Protein AF-A0AA41QY84-F1 (afdb_monomer_lite)

Organism: NCBI:txid2928153

Foldseek 3Di:
DDPPDPLPDQQAWKQWQDKDFDPRLVVQVPDDPQVSQVVSCVSCPAVVSVVVCVVVPTDGSVNLVVQVFDWDDDPNFTWTWHDDVVRSMITIIGGRPVVVPPDD

pLDDT: mean 86.92, std 17.56, range [33.31, 97.88]

Secondary structure (DSSP, 8-state):
------PPPTT-EEEEEEEEETHHHHHHTTS-HHHHHHHHGGG--THHHHHHHHHH-PEEHHHHHHTT-EEEEETTEEEEEEEETTTTEEEEEE--GGGGSS--

Structure (mmCIF, N/CA/C/O backbone):
data_AF-A0AA41QY84-F1
#
_entry.id   AF-A0AA41QY84-F1
#
loop_
_atom_site.group_PDB
_atom_site.id
_atom_site.type_symbol
_atom_site.label_atom_id
_atom_site.label_alt_id
_atom_site.label_comp_id
_atom_site.label_asym_id
_atom_site.label_entity_id
_atom_site.label_seq_id
_atom_site.pdbx_PDB_ins_code
_atom_site.Cartn_x
_atom_site.Cartn_y
_atom_site.Cartn_z
_atom_site.occupancy
_atom_site.B_iso_or_equiv
_atom_site.auth_seq_id
_atom_site.auth_comp_id
_atom_site.auth_asym_id
_atom_site.auth_atom_id
_atom_site.pdbx_PDB_model_num
ATOM 1 N N . MET A 1 1 ? 13.099 -3.721 28.805 1.00 41.09 1 MET A N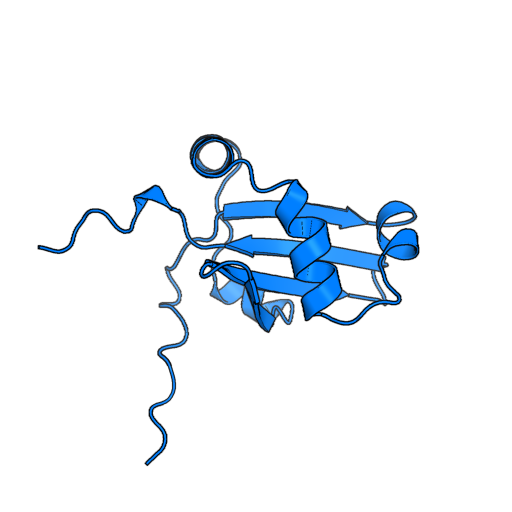 1
ATOM 2 C CA . MET A 1 1 ? 12.093 -4.568 28.135 1.00 41.09 1 MET A CA 1
ATOM 3 C C . MET A 1 1 ? 11.398 -3.697 27.106 1.00 41.09 1 MET A C 1
ATOM 5 O O . MET A 1 1 ? 10.631 -2.827 27.492 1.00 41.09 1 MET A O 1
ATOM 9 N N . GLN A 1 2 ? 11.776 -3.821 25.835 1.00 41.06 2 GLN A N 1
ATOM 10 C CA . GLN A 1 2 ? 11.109 -3.111 24.744 1.00 41.06 2 GLN A CA 1
ATOM 11 C C . GLN A 1 2 ? 9.756 -3.792 24.519 1.00 41.06 2 GLN A C 1
ATOM 13 O O . GLN A 1 2 ? 9.708 -5.010 24.358 1.00 41.06 2 GLN A O 1
ATOM 18 N N . ARG A 1 3 ? 8.659 -3.029 24.589 1.00 41.06 3 ARG A N 1
ATOM 19 C CA . ARG A 1 3 ? 7.361 -3.484 24.088 1.00 41.06 3 ARG A CA 1
ATOM 20 C C . ARG A 1 3 ? 7.536 -3.659 22.585 1.00 41.06 3 ARG A C 1
ATOM 22 O O . ARG A 1 3 ? 7.679 -2.669 21.881 1.00 41.06 3 ARG A O 1
ATOM 29 N N . THR A 1 4 ? 7.584 -4.901 22.124 1.00 43.69 4 THR A N 1
ATOM 30 C CA . THR A 1 4 ? 7.274 -5.230 20.736 1.00 43.69 4 THR A CA 1
ATOM 31 C C . THR A 1 4 ? 5.887 -4.673 20.467 1.00 43.69 4 THR A C 1
ATOM 33 O O . THR A 1 4 ? 4.918 -5.124 21.081 1.00 43.69 4 THR A O 1
ATOM 36 N N . GLU A 1 5 ? 5.811 -3.630 19.644 1.00 47.53 5 GLU A N 1
ATOM 37 C CA . GLU A 1 5 ? 4.557 -3.215 19.032 1.00 47.53 5 GLU A CA 1
ATOM 38 C C . GLU A 1 5 ? 3.924 -4.466 18.428 1.00 47.53 5 GLU A C 1
ATOM 40 O O . GLU A 1 5 ? 4.600 -5.246 17.756 1.00 47.53 5 GLU A O 1
ATOM 45 N N . THR A 1 6 ? 2.669 -4.718 18.783 1.00 47.88 6 THR A N 1
ATOM 46 C CA . THR A 1 6 ? 1.893 -5.836 18.267 1.00 47.88 6 THR A CA 1
ATOM 47 C C . THR A 1 6 ? 1.915 -5.740 16.745 1.00 47.88 6 THR A C 1
ATOM 49 O O . THR A 1 6 ? 1.255 -4.869 16.180 1.00 47.88 6 THR A O 1
ATOM 52 N N . LEU A 1 7 ? 2.718 -6.592 16.096 1.00 55.72 7 LEU A N 1
ATOM 53 C CA . LEU A 1 7 ? 2.528 -6.950 14.692 1.00 55.72 7 LEU A CA 1
ATOM 54 C C . LEU A 1 7 ? 1.041 -7.262 14.574 1.00 55.72 7 LEU A C 1
ATOM 56 O O . LEU A 1 7 ? 0.529 -8.030 15.397 1.00 55.72 7 LEU A O 1
ATOM 60 N N . ALA A 1 8 ? 0.340 -6.554 13.694 1.00 61.84 8 ALA A N 1
ATOM 61 C CA . ALA A 1 8 ? -1.104 -6.678 13.610 1.00 61.84 8 ALA A CA 1
ATOM 62 C C . ALA A 1 8 ? -1.483 -8.163 13.477 1.00 61.84 8 ALA A C 1
ATOM 64 O O . ALA A 1 8 ? -0.714 -8.961 12.937 1.00 61.84 8 ALA A O 1
ATOM 65 N N . ASP A 1 9 ? -2.624 -8.543 14.055 1.00 72.50 9 ASP A N 1
ATOM 66 C CA . ASP A 1 9 ? -3.077 -9.933 14.042 1.00 72.50 9 ASP A CA 1
ATOM 67 C C . ASP A 1 9 ? -3.057 -10.476 12.604 1.00 72.50 9 ASP A C 1
ATOM 69 O O . ASP A 1 9 ? -3.299 -9.718 11.665 1.00 72.50 9 ASP A O 1
ATOM 73 N N . LYS A 1 10 ? -2.739 -11.757 12.402 1.00 70.38 10 LYS A N 1
ATOM 74 C CA . LYS A 1 10 ? -2.578 -12.309 11.046 1.00 70.38 10 LYS A CA 1
ATOM 75 C C . LYS A 1 10 ? -3.860 -12.233 10.218 1.00 70.38 10 LYS A C 1
ATOM 77 O O . LYS A 1 10 ? -3.776 -12.182 8.999 1.00 70.38 10 LYS A O 1
ATOM 82 N N . ASP A 1 11 ? -5.016 -12.172 10.873 1.00 80.00 11 ASP A N 1
ATOM 83 C CA . ASP A 1 11 ? -6.313 -11.977 10.229 1.00 80.00 11 ASP A CA 1
ATOM 84 C C . ASP A 1 11 ? -6.629 -10.487 9.963 1.00 80.00 11 ASP A C 1
ATOM 86 O O . ASP A 1 11 ? -7.716 -10.144 9.495 1.00 80.00 11 ASP A O 1
ATOM 90 N N . THR A 1 12 ? -5.695 -9.573 10.248 1.00 91.19 12 THR A N 1
ATOM 91 C CA . THR A 1 12 ? -5.855 -8.143 9.967 1.00 91.19 12 THR A CA 1
ATOM 92 C C . THR A 1 12 ? -5.864 -7.900 8.465 1.00 91.19 12 THR A C 1
ATOM 94 O O . THR A 1 12 ? -4.966 -8.320 7.738 1.00 91.19 12 THR A O 1
ATOM 97 N N . LEU A 1 13 ? -6.871 -7.157 8.017 1.00 94.50 13 LEU A N 1
ATOM 98 C CA . LEU A 1 13 ? -7.099 -6.823 6.620 1.00 94.50 13 LEU A CA 1
ATOM 99 C C . LEU A 1 13 ? -6.711 -5.369 6.343 1.00 94.50 13 LEU A C 1
ATOM 101 O O . LEU A 1 13 ? -7.107 -4.458 7.071 1.00 94.50 13 LEU A O 1
ATOM 105 N N . LEU A 1 14 ? -5.953 -5.164 5.272 1.00 96.00 14 LEU A N 1
ATOM 106 C CA . LEU A 1 14 ? -5.488 -3.874 4.786 1.00 96.00 14 LEU A CA 1
ATOM 107 C C . LEU A 1 14 ? -6.260 -3.455 3.534 1.00 96.00 14 LEU A C 1
ATOM 109 O O . LEU A 1 14 ? -6.637 -4.269 2.690 1.00 96.00 14 LEU A O 1
ATOM 113 N N . VAL A 1 15 ? -6.455 -2.150 3.412 1.00 97.56 15 VAL A N 1
ATOM 114 C CA . VAL A 1 15 ? -6.966 -1.462 2.232 1.00 97.56 15 VAL A CA 1
ATOM 115 C C . VAL A 1 15 ? -5.784 -1.133 1.327 1.00 97.56 15 VAL A C 1
ATOM 117 O O . VAL A 1 15 ? -4.836 -0.480 1.767 1.00 97.56 15 VAL A O 1
ATOM 120 N N . GLY A 1 16 ? -5.844 -1.569 0.069 1.00 96.81 16 GLY A N 1
ATOM 121 C CA . GLY A 1 16 ? -4.905 -1.135 -0.963 1.00 96.81 16 GLY A CA 1
ATOM 122 C C . GLY A 1 16 ? -5.201 0.304 -1.385 1.00 96.81 16 GLY A C 1
ATOM 123 O O . GLY A 1 16 ? -6.331 0.618 -1.761 1.00 96.81 16 GLY A O 1
ATOM 124 N N . ILE A 1 17 ? -4.194 1.173 -1.308 1.00 97.69 17 ILE A N 1
ATOM 125 C CA . ILE A 1 17 ? -4.307 2.577 -1.721 1.00 97.69 17 ILE A CA 1
ATOM 126 C C . ILE A 1 17 ? -3.887 2.725 -3.172 1.00 97.69 17 ILE A C 1
ATOM 128 O O . ILE A 1 17 ? -4.669 3.179 -4.004 1.00 97.69 17 ILE A O 1
ATOM 132 N N . ILE A 1 18 ? -2.664 2.299 -3.476 1.00 97.50 18 ILE A N 1
ATOM 133 C CA . ILE A 1 18 ? -2.114 2.346 -4.823 1.00 97.50 18 ILE A CA 1
ATOM 134 C C . ILE A 1 18 ? -1.003 1.311 -4.975 1.00 97.50 18 ILE A C 1
ATOM 136 O O . ILE A 1 18 ? -0.272 1.023 -4.024 1.00 97.50 18 ILE A O 1
ATOM 140 N N . THR A 1 19 ? -0.880 0.785 -6.188 1.00 96.31 19 THR A N 1
ATOM 141 C CA . THR A 1 19 ? 0.269 0.013 -6.654 1.00 96.31 19 THR A CA 1
ATOM 142 C C . THR A 1 19 ? 0.775 0.686 -7.917 1.00 96.31 19 THR A C 1
ATOM 144 O O . THR A 1 19 ? -0.019 0.939 -8.819 1.00 96.31 19 THR A O 1
ATOM 147 N N . LEU A 1 20 ? 2.069 0.991 -7.955 1.00 97.12 20 LEU A N 1
ATOM 148 C CA . LEU A 1 20 ? 2.758 1.468 -9.150 1.00 97.12 20 LEU A CA 1
ATOM 149 C C . LEU A 1 20 ? 3.694 0.373 -9.641 1.00 97.12 20 LEU A C 1
ATOM 151 O O . LEU A 1 20 ? 4.374 -0.266 -8.832 1.00 97.12 20 LEU A O 1
ATOM 155 N N . ASP A 1 21 ? 3.765 0.192 -10.954 1.00 96.56 21 ASP A N 1
ATOM 156 C CA . ASP A 1 21 ? 4.683 -0.744 -11.589 1.00 96.56 21 ASP A CA 1
ATOM 157 C C . ASP A 1 21 ? 5.332 -0.155 -12.847 1.00 96.56 21 ASP A C 1
ATOM 159 O O . ASP A 1 21 ? 4.887 0.847 -13.409 1.00 96.56 21 ASP A O 1
ATOM 163 N N . GLY A 1 22 ? 6.444 -0.760 -13.262 1.00 95.31 22 GLY A N 1
ATOM 164 C CA . GLY A 1 22 ? 7.117 -0.413 -14.506 1.00 95.31 22 GLY A CA 1
ATOM 165 C C . GLY A 1 22 ? 7.615 1.031 -14.526 1.00 95.31 22 GLY A C 1
ATOM 166 O O . GLY A 1 22 ? 8.477 1.409 -13.733 1.00 95.31 22 GLY A O 1
ATOM 167 N N . ASP A 1 23 ? 7.119 1.819 -15.478 1.00 95.56 23 ASP A N 1
ATOM 168 C CA . ASP A 1 23 ? 7.606 3.182 -15.698 1.00 95.56 23 ASP A CA 1
ATOM 169 C C . ASP A 1 23 ? 7.142 4.144 -14.592 1.00 95.56 23 ASP A C 1
ATOM 171 O O . ASP A 1 23 ? 7.929 4.985 -14.167 1.00 95.56 23 ASP A O 1
ATOM 175 N N . GLU A 1 24 ? 5.934 3.961 -14.045 1.00 94.50 24 GLU A N 1
ATOM 176 C CA . GLU A 1 24 ? 5.422 4.781 -12.932 1.00 94.50 24 GLU A CA 1
ATOM 177 C C . GLU A 1 24 ? 6.242 4.563 -11.653 1.00 94.50 24 GLU A C 1
ATOM 179 O O . GLU A 1 24 ? 6.489 5.493 -10.885 1.00 94.50 24 GLU A O 1
ATOM 184 N N . PHE A 1 25 ? 6.717 3.333 -11.434 1.00 95.62 25 PHE A N 1
ATOM 185 C CA . PHE A 1 25 ? 7.639 3.031 -10.344 1.00 95.62 25 PHE A CA 1
ATOM 186 C C . PHE A 1 25 ? 8.983 3.743 -10.529 1.00 95.62 25 PHE A C 1
ATOM 188 O O . PHE A 1 25 ? 9.494 4.348 -9.587 1.00 95.62 25 PHE A O 1
ATOM 195 N N . ASP A 1 26 ? 9.562 3.692 -11.729 1.00 94.38 26 ASP A N 1
ATOM 196 C CA . ASP A 1 26 ? 10.883 4.269 -12.000 1.00 94.38 26 ASP A CA 1
ATOM 197 C C . ASP A 1 26 ? 10.936 5.785 -11.757 1.00 94.38 26 ASP A C 1
ATOM 199 O O . ASP A 1 26 ? 11.986 6.309 -11.373 1.00 94.38 26 ASP A O 1
ATOM 203 N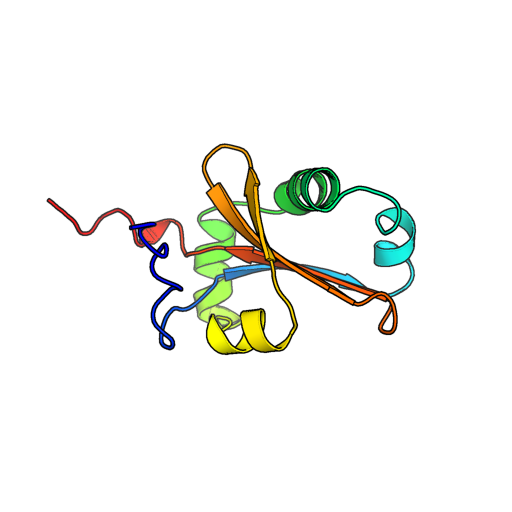 N . GLU A 1 27 ? 9.812 6.485 -11.936 1.00 93.88 27 GLU A N 1
ATOM 204 C CA . GLU A 1 27 ? 9.694 7.919 -11.651 1.00 93.88 27 GLU A CA 1
ATOM 205 C C . GLU A 1 27 ? 9.838 8.244 -10.157 1.00 93.88 27 GLU A C 1
ATOM 207 O O . GLU A 1 27 ? 10.309 9.328 -9.801 1.00 93.88 27 GLU A O 1
ATOM 212 N N . VAL A 1 28 ? 9.485 7.302 -9.277 1.00 91.94 28 VAL A N 1
ATOM 213 C CA . VAL A 1 28 ? 9.427 7.512 -7.822 1.00 91.94 28 VAL A CA 1
ATOM 214 C C . VAL A 1 28 ? 10.412 6.644 -7.032 1.00 91.94 28 VAL A C 1
ATOM 216 O O . VAL A 1 28 ? 10.604 6.865 -5.842 1.00 91.94 28 VAL A O 1
ATOM 219 N N . ALA A 1 29 ? 11.089 5.681 -7.661 1.00 86.38 29 ALA A N 1
ATOM 220 C CA . ALA A 1 29 ? 11.913 4.671 -6.985 1.00 86.38 29 ALA A CA 1
ATOM 221 C C . ALA A 1 29 ? 13.191 5.201 -6.302 1.00 86.38 29 ALA A C 1
ATOM 223 O O . ALA A 1 29 ? 13.828 4.469 -5.546 1.00 86.38 29 ALA A O 1
ATOM 224 N N . ASN A 1 30 ? 13.593 6.447 -6.573 1.00 89.75 30 ASN A N 1
ATOM 225 C CA . ASN A 1 30 ? 14.863 7.026 -6.114 1.00 89.75 30 ASN A CA 1
ATOM 226 C C . ASN A 1 30 ? 14.741 7.924 -4.866 1.00 89.75 30 ASN A C 1
ATOM 228 O O . ASN A 1 30 ? 15.638 8.729 -4.609 1.00 89.75 30 ASN A O 1
ATOM 232 N N . VAL A 1 31 ? 13.659 7.805 -4.095 1.00 93.12 31 VAL A N 1
ATOM 233 C CA . VAL A 1 31 ? 13.459 8.559 -2.843 1.00 93.12 31 VAL A CA 1
ATOM 234 C C . VAL A 1 31 ? 13.470 7.642 -1.618 1.00 93.12 31 VAL A C 1
ATOM 236 O O . VAL A 1 31 ? 13.466 6.416 -1.736 1.00 93.12 31 VAL A O 1
ATOM 239 N N . SER A 1 32 ? 13.515 8.224 -0.419 1.00 93.94 32 SER A N 1
ATOM 240 C CA . SER A 1 32 ? 13.395 7.447 0.819 1.00 93.94 32 SER A CA 1
ATOM 241 C C . SER A 1 32 ? 12.005 6.809 0.969 1.00 93.94 32 SER A C 1
ATOM 243 O O . SER A 1 32 ? 11.029 7.259 0.374 1.00 93.94 32 SER A O 1
ATOM 245 N N . ALA A 1 33 ? 11.885 5.780 1.814 1.00 92.25 33 ALA A N 1
ATOM 246 C CA . ALA A 1 33 ? 10.599 5.135 2.095 1.00 92.25 33 ALA A CA 1
ATOM 247 C C . ALA A 1 33 ? 9.549 6.117 2.655 1.00 92.25 33 ALA A C 1
ATOM 249 O O . ALA A 1 33 ? 8.368 6.009 2.335 1.00 92.25 33 ALA A O 1
ATOM 250 N N . GLU A 1 34 ? 9.977 7.093 3.460 1.00 94.06 34 GLU A N 1
ATOM 251 C CA . GLU A 1 34 ? 9.107 8.136 4.017 1.00 94.06 34 GLU A CA 1
ATOM 252 C C . GLU A 1 34 ? 8.598 9.090 2.931 1.00 94.06 34 GLU A C 1
ATOM 254 O O . GLU A 1 34 ? 7.403 9.377 2.871 1.00 94.06 34 GLU A O 1
ATOM 259 N N . GLU A 1 35 ? 9.483 9.536 2.036 1.00 95.56 35 GLU A N 1
ATOM 260 C CA . GLU A 1 35 ? 9.113 10.377 0.892 1.00 95.56 35 GLU A CA 1
ATOM 261 C C . GLU A 1 35 ? 8.206 9.631 -0.090 1.00 95.56 35 GLU A C 1
ATOM 263 O O . GLU A 1 35 ? 7.228 10.200 -0.574 1.00 95.56 35 GLU A O 1
ATOM 268 N N . LEU A 1 36 ? 8.489 8.350 -0.348 1.00 96.00 36 LEU A N 1
ATOM 269 C CA . LEU A 1 36 ? 7.668 7.513 -1.214 1.00 96.00 36 LEU A CA 1
ATOM 270 C C . LEU A 1 36 ? 6.274 7.309 -0.615 1.00 96.00 36 LEU A C 1
ATOM 272 O O . LEU A 1 36 ? 5.283 7.510 -1.309 1.00 96.00 36 LEU A O 1
ATOM 276 N N . ALA A 1 37 ? 6.175 6.974 0.675 1.00 96.12 37 ALA A N 1
ATOM 277 C CA . ALA A 1 37 ? 4.885 6.845 1.350 1.00 96.12 37 ALA A CA 1
ATOM 278 C C . ALA A 1 37 ? 4.089 8.159 1.307 1.00 96.12 37 ALA A C 1
ATOM 280 O O . ALA A 1 37 ? 2.903 8.137 0.993 1.00 96.12 37 ALA A O 1
ATOM 281 N N . ALA A 1 38 ? 4.740 9.301 1.558 1.00 96.00 38 ALA A N 1
ATOM 282 C CA . ALA A 1 38 ? 4.107 10.617 1.470 1.00 96.00 38 ALA A CA 1
ATOM 283 C C . 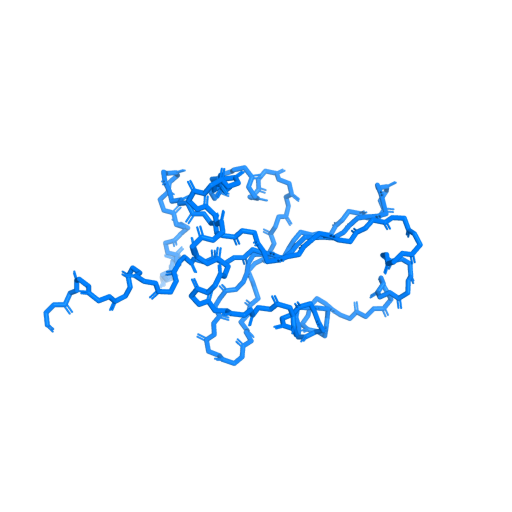ALA A 1 38 ? 3.615 10.943 0.049 1.00 96.00 38 ALA A C 1
ATOM 285 O O . ALA A 1 38 ? 2.558 11.550 -0.118 1.00 96.00 38 ALA A O 1
ATOM 286 N N . HIS A 1 39 ? 4.365 10.538 -0.978 1.00 95.50 39 HIS A N 1
ATOM 287 C CA . HIS A 1 39 ? 3.969 10.705 -2.372 1.00 95.50 39 HIS A CA 1
ATOM 288 C C . HIS A 1 39 ? 2.760 9.828 -2.726 1.00 95.50 39 HIS A C 1
ATOM 290 O O . HIS A 1 39 ? 1.758 10.331 -3.226 1.00 95.50 39 HIS A O 1
ATOM 296 N N . LEU A 1 40 ? 2.816 8.533 -2.404 1.00 97.31 40 LEU A N 1
ATOM 297 C CA . LEU A 1 40 ? 1.744 7.573 -2.685 1.00 97.31 40 LEU A CA 1
ATOM 298 C C . LEU A 1 40 ? 0.464 7.851 -1.876 1.00 97.31 40 LEU A C 1
ATOM 300 O O . LEU A 1 40 ? -0.637 7.559 -2.340 1.00 97.31 40 LEU A O 1
ATOM 304 N N . ALA A 1 41 ? 0.578 8.464 -0.695 1.00 96.94 41 ALA A N 1
ATOM 305 C CA . ALA A 1 41 ? -0.569 8.852 0.125 1.00 96.94 41 ALA A CA 1
ATOM 306 C C . ALA A 1 41 ? -1.462 9.921 -0.537 1.00 96.94 41 ALA A C 1
ATOM 308 O O . ALA A 1 41 ? -2.586 10.130 -0.093 1.00 96.94 41 ALA A O 1
ATOM 309 N N . GLN A 1 42 ? -1.021 10.567 -1.625 1.00 96.31 42 GLN A N 1
ATOM 310 C CA . GLN A 1 42 ? -1.861 11.496 -2.396 1.00 96.31 42 GLN A CA 1
ATOM 311 C C . GLN A 1 42 ? -3.072 10.817 -3.058 1.00 96.31 42 GLN A C 1
ATOM 313 O O . GLN A 1 42 ? -4.039 11.498 -3.402 1.00 96.31 42 GLN A O 1
ATOM 318 N N . TRP A 1 43 ? -3.031 9.490 -3.212 1.00 97.06 43 TRP A N 1
ATOM 319 C CA . TRP A 1 43 ? -4.139 8.669 -3.708 1.00 97.06 43 TRP A CA 1
ATOM 320 C C . TRP A 1 43 ? -4.950 8.001 -2.592 1.00 97.06 43 TRP A C 1
ATOM 322 O O . TRP A 1 43 ? -5.841 7.199 -2.875 1.00 97.06 43 TRP A O 1
ATOM 332 N N . ASP A 1 44 ? -4.668 8.314 -1.324 1.00 96.81 44 ASP A N 1
ATOM 333 C CA . ASP A 1 44 ? -5.530 7.899 -0.223 1.00 96.81 44 ASP A CA 1
ATOM 334 C C . ASP A 1 44 ? -6.731 8.846 -0.116 1.00 96.81 44 ASP A C 1
ATOM 336 O O . ASP A 1 44 ? -6.697 9.884 0.544 1.00 96.81 44 ASP A O 1
ATOM 340 N N . TYR A 1 45 ? -7.824 8.461 -0.767 1.00 95.69 45 TYR A N 1
ATOM 341 C CA . TYR A 1 45 ? -9.129 9.119 -0.698 1.00 95.69 45 TYR A CA 1
ATOM 342 C C . TYR A 1 45 ? -9.938 8.677 0.538 1.00 95.69 45 TYR A C 1
ATOM 344 O O . TYR A 1 45 ? -11.157 8.850 0.614 1.00 95.69 45 TYR A O 1
ATOM 352 N N . GLY A 1 46 ? -9.278 8.089 1.540 1.00 94.50 46 GLY A N 1
ATOM 353 C CA . GLY A 1 46 ? -9.870 7.766 2.829 1.00 94.50 46 GLY A CA 1
ATOM 354 C C . GLY A 1 46 ? -10.985 6.725 2.724 1.00 94.50 46 GLY A C 1
ATOM 355 O O . GLY A 1 46 ? -10.786 5.598 2.266 1.00 94.50 46 GLY A O 1
ATOM 356 N N . THR A 1 47 ? -12.188 7.077 3.176 1.00 93.50 47 THR A N 1
ATOM 357 C CA . THR A 1 47 ? -13.321 6.139 3.209 1.00 93.50 47 THR A CA 1
ATOM 358 C C . THR A 1 47 ? -13.773 5.676 1.821 1.00 93.50 47 THR A C 1
ATOM 360 O O . THR A 1 47 ? -14.428 4.640 1.719 1.00 93.50 47 THR A O 1
ATOM 363 N N . GLU A 1 48 ? -13.400 6.379 0.747 1.00 95.12 48 GLU A N 1
ATOM 364 C CA . GLU A 1 48 ? -13.636 5.917 -0.625 1.00 95.12 48 GLU A CA 1
ATOM 365 C C . GLU A 1 48 ? -12.797 4.672 -0.947 1.00 95.12 48 GLU A C 1
ATOM 367 O O . GLU A 1 48 ? -13.337 3.698 -1.477 1.00 95.12 48 GLU A O 1
ATOM 372 N N . ASN A 1 49 ? -11.520 4.637 -0.543 1.00 95.62 49 ASN A N 1
ATOM 373 C CA . ASN A 1 49 ? -10.688 3.435 -0.658 1.00 95.62 49 ASN A CA 1
ATOM 374 C C . ASN A 1 49 ? -11.195 2.304 0.251 1.00 95.62 49 ASN A C 1
ATOM 376 O O . ASN A 1 49 ? -11.193 1.149 -0.174 1.00 95.62 49 ASN A O 1
ATOM 380 N N . ASP A 1 50 ? -11.688 2.612 1.460 1.00 95.25 50 ASP A N 1
ATOM 381 C CA . ASP A 1 50 ? -12.308 1.601 2.338 1.00 95.25 50 ASP A CA 1
ATOM 382 C C . ASP A 1 50 ? -13.503 0.937 1.642 1.00 95.25 50 ASP A C 1
ATOM 384 O O . ASP A 1 50 ? -13.625 -0.288 1.630 1.00 95.25 50 ASP A O 1
ATOM 388 N N . GLY A 1 51 ? -14.376 1.753 1.042 1.00 93.75 51 GLY A N 1
ATOM 389 C CA . GLY A 1 51 ? -15.525 1.280 0.279 1.00 93.75 51 GLY A CA 1
ATOM 390 C C . GLY A 1 51 ? -15.101 0.456 -0.933 1.00 93.75 51 GLY A C 1
ATOM 391 O O . GLY A 1 51 ? -15.640 -0.628 -1.154 1.00 93.75 51 GLY A O 1
ATOM 392 N N . ALA A 1 52 ? -14.099 0.914 -1.684 1.00 93.75 52 ALA A N 1
ATOM 393 C CA . ALA A 1 52 ? -13.565 0.182 -2.828 1.00 93.75 52 ALA A CA 1
ATOM 394 C C . ALA A 1 52 ? -12.999 -1.192 -2.429 1.00 93.75 52 ALA A C 1
ATOM 396 O O . ALA A 1 52 ? -13.238 -2.171 -3.135 1.00 93.75 52 ALA A O 1
ATOM 397 N N . ALA A 1 53 ? -12.330 -1.305 -1.277 1.00 94.00 53 ALA A N 1
ATOM 398 C CA . ALA A 1 53 ? -11.804 -2.577 -0.775 1.00 94.00 53 ALA A CA 1
ATOM 399 C C . ALA A 1 53 ? -12.901 -3.612 -0.466 1.00 94.00 53 ALA A C 1
ATOM 401 O O . ALA A 1 53 ? -12.673 -4.809 -0.619 1.00 94.00 53 ALA A O 1
ATOM 402 N N . THR A 1 54 ? -14.128 -3.187 -0.135 1.00 93.44 54 THR A N 1
ATOM 403 C CA . THR A 1 54 ? -15.258 -4.130 0.026 1.00 93.44 54 THR A CA 1
ATOM 404 C C . THR A 1 54 ? -15.635 -4.849 -1.275 1.00 93.44 54 THR A C 1
ATOM 406 O O . THR A 1 54 ? -16.215 -5.933 -1.231 1.00 93.44 54 THR A O 1
ATOM 409 N N . ILE A 1 55 ? -15.303 -4.255 -2.428 1.00 94.12 55 ILE A N 1
ATOM 410 C CA . ILE A 1 55 ? -15.597 -4.781 -3.767 1.00 94.12 55 ILE A CA 1
ATOM 411 C C . ILE A 1 55 ? -14.354 -5.451 -4.361 1.00 94.12 55 ILE A C 1
ATOM 413 O O . ILE A 1 55 ? -14.443 -6.551 -4.902 1.00 94.12 55 ILE A O 1
ATOM 417 N N . ASN A 1 56 ? -13.200 -4.792 -4.247 1.00 91.81 56 ASN A N 1
ATOM 418 C CA . ASN A 1 56 ? -11.941 -5.213 -4.863 1.00 91.81 56 ASN A CA 1
ATOM 419 C C . ASN A 1 56 ? -11.171 -6.239 -4.018 1.00 91.81 56 ASN A C 1
ATOM 421 O O . ASN A 1 56 ? -10.264 -6.892 -4.528 1.00 91.81 56 ASN A O 1
ATOM 425 N N . GLY A 1 57 ? -11.550 -6.401 -2.750 1.00 94.19 57 GLY A N 1
ATOM 426 C CA . GLY A 1 57 ? -10.867 -7.245 -1.783 1.00 94.19 57 GLY A CA 1
ATOM 427 C C . GLY A 1 57 ? -9.917 -6.460 -0.881 1.00 94.19 57 GLY A C 1
ATOM 428 O O . GLY A 1 57 ? -9.482 -5.350 -1.191 1.00 94.19 57 GLY A O 1
ATOM 429 N N . TYR A 1 58 ? -9.604 -7.077 0.254 1.00 95.25 58 TYR A N 1
ATOM 430 C CA . TYR A 1 58 ? -8.599 -6.606 1.198 1.00 95.25 58 TYR A CA 1
ATOM 431 C C . TYR A 1 58 ? -7.327 -7.445 1.074 1.00 95.25 58 TYR A C 1
ATOM 433 O O . TYR A 1 58 ? -7.393 -8.621 0.715 1.00 95.25 58 TYR A O 1
ATOM 441 N N . THR A 1 59 ? -6.191 -6.864 1.448 1.00 94.75 59 THR A N 1
ATOM 442 C CA . THR A 1 59 ? -4.912 -7.576 1.546 1.00 94.75 59 THR A CA 1
ATOM 443 C C . THR A 1 59 ? -4.649 -7.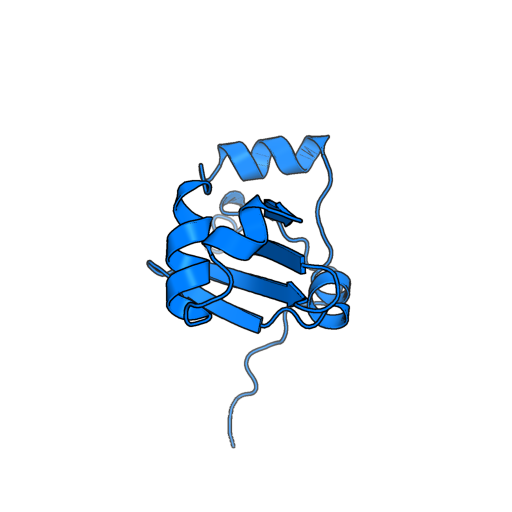967 3.000 1.00 94.75 59 THR A C 1
ATOM 445 O O . THR A 1 59 ? -4.602 -7.084 3.855 1.00 94.75 59 THR A O 1
ATOM 448 N N . PRO A 1 60 ? -4.458 -9.252 3.326 1.00 94.44 60 PRO A N 1
ATOM 449 C CA . PRO A 1 60 ? -4.033 -9.665 4.661 1.00 94.44 60 PRO A CA 1
ATOM 450 C C . PRO A 1 60 ? -2.682 -9.051 5.064 1.00 94.44 60 PRO A C 1
ATOM 4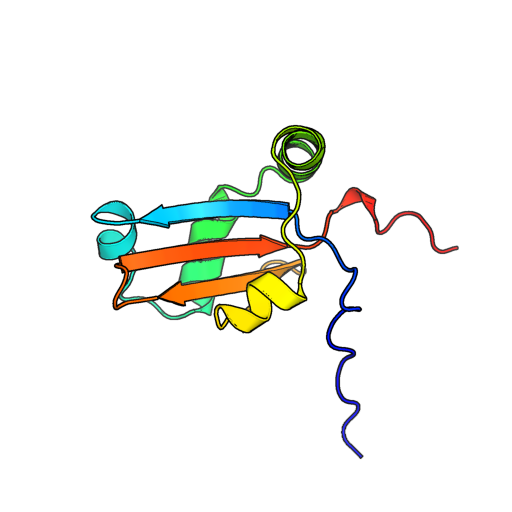52 O O . PRO A 1 60 ? -1.776 -8.916 4.238 1.00 94.44 60 PRO A O 1
ATOM 455 N N . VAL A 1 61 ? -2.513 -8.697 6.341 1.00 91.50 61 VAL A N 1
ATOM 456 C CA . VAL A 1 61 ? -1.236 -8.161 6.851 1.00 91.50 61 VAL A CA 1
ATOM 457 C C . VAL A 1 61 ? -0.097 -9.158 6.659 1.00 91.50 61 VAL A C 1
ATOM 459 O O . VAL A 1 61 ? 1.000 -8.752 6.281 1.00 91.50 61 VAL A O 1
ATOM 462 N N . ASP A 1 62 ? -0.336 -10.452 6.879 1.00 91.06 62 ASP A N 1
ATOM 463 C CA . ASP A 1 62 ? 0.701 -11.475 6.732 1.00 91.06 62 ASP A CA 1
ATOM 464 C C . ASP A 1 62 ? 1.190 -11.601 5.279 1.00 91.06 62 ASP A C 1
ATOM 466 O O . ASP A 1 62 ? 2.375 -11.845 5.041 1.00 91.06 62 ASP A O 1
ATOM 470 N N . GLU A 1 63 ? 0.303 -11.376 4.307 1.00 91.62 63 GLU A N 1
ATOM 471 C CA . GLU A 1 63 ? 0.655 -11.273 2.895 1.00 91.62 63 GLU A CA 1
ATOM 472 C C . GLU A 1 63 ? 1.539 -10.045 2.637 1.00 91.62 63 GLU A C 1
ATOM 474 O O . GLU A 1 63 ? 2.618 -10.182 2.058 1.00 91.62 63 GLU A O 1
ATOM 479 N N . ALA A 1 64 ? 1.145 -8.866 3.128 1.00 91.56 64 ALA A N 1
ATOM 480 C CA . ALA A 1 64 ? 1.940 -7.646 2.979 1.00 91.56 64 ALA A CA 1
ATOM 481 C C . ALA A 1 64 ? 3.344 -7.790 3.602 1.00 91.56 64 ALA A C 1
ATOM 483 O O . ALA A 1 64 ? 4.350 -7.453 2.972 1.00 91.56 64 ALA A O 1
ATOM 484 N N . GLU A 1 65 ? 3.440 -8.352 4.808 1.00 89.50 65 GLU A N 1
ATOM 485 C CA . GLU A 1 65 ? 4.714 -8.608 5.492 1.00 89.50 65 GLU A CA 1
ATOM 486 C C . GLU A 1 65 ? 5.577 -9.638 4.751 1.00 89.50 65 GLU A C 1
ATOM 488 O O . GLU A 1 65 ? 6.798 -9.482 4.659 1.00 89.50 65 GLU A O 1
ATOM 493 N N . ARG A 1 66 ? 4.963 -10.673 4.164 1.00 88.44 66 ARG A N 1
ATOM 494 C CA . ARG A 1 66 ? 5.673 -11.671 3.351 1.00 88.44 66 ARG A CA 1
ATOM 495 C C . ARG A 1 66 ? 6.322 -11.057 2.111 1.00 88.44 66 ARG A C 1
ATOM 497 O O . ARG A 1 66 ? 7.379 -11.532 1.694 1.00 88.44 66 ARG A O 1
ATOM 504 N N . PHE A 1 67 ? 5.725 -10.005 1.558 1.00 86.31 67 PHE A N 1
ATOM 505 C CA . PHE A 1 67 ? 6.287 -9.210 0.464 1.00 86.31 67 PHE A CA 1
ATOM 506 C C . PHE A 1 67 ? 7.157 -8.039 0.950 1.00 86.31 67 PHE A C 1
ATOM 508 O O . PHE A 1 67 ? 7.403 -7.087 0.210 1.00 86.31 67 PHE A O 1
ATOM 515 N N . GLY A 1 68 ? 7.646 -8.103 2.192 1.00 89.81 68 GLY A N 1
ATOM 516 C CA . GLY A 1 68 ? 8.624 -7.157 2.719 1.00 89.81 68 GLY A CA 1
ATOM 517 C C . GLY A 1 68 ? 8.062 -5.765 2.989 1.00 89.81 68 GLY A C 1
ATOM 518 O O . GLY A 1 68 ? 8.830 -4.804 2.986 1.00 89.81 68 GLY A O 1
ATOM 519 N N . ALA A 1 69 ? 6.748 -5.634 3.207 1.00 94.25 69 ALA A N 1
ATOM 520 C CA . ALA A 1 69 ? 6.173 -4.351 3.575 1.00 94.25 69 ALA A CA 1
ATOM 521 C C . ALA A 1 69 ? 6.771 -3.840 4.894 1.00 94.25 69 ALA A C 1
ATOM 523 O O . ALA A 1 69 ? 6.821 -4.554 5.897 1.00 94.25 69 ALA A O 1
ATOM 524 N N . GLN A 1 70 ? 7.196 -2.581 4.893 1.00 94.69 70 GLN A N 1
ATOM 525 C CA . GLN A 1 70 ? 7.635 -1.861 6.082 1.00 94.69 70 GLN A CA 1
ATOM 526 C C . GLN A 1 70 ? 6.556 -0.873 6.521 1.00 94.69 70 GLN A C 1
ATOM 528 O O . GLN A 1 70 ? 5.861 -0.289 5.687 1.00 94.69 70 GLN A O 1
ATOM 533 N N . ILE A 1 71 ? 6.421 -0.672 7.831 1.00 95.88 71 ILE A N 1
ATOM 534 C CA . ILE A 1 71 ? 5.449 0.278 8.371 1.00 95.88 71 ILE A CA 1
ATOM 535 C C . ILE A 1 71 ? 6.059 1.680 8.377 1.00 95.88 71 ILE A C 1
ATOM 537 O O . ILE A 1 71 ? 7.094 1.907 9.002 1.00 95.88 71 ILE A O 1
ATOM 541 N N . VAL A 1 72 ? 5.381 2.626 7.733 1.00 95.75 72 VAL A N 1
ATOM 542 C CA . VAL A 1 72 ? 5.738 4.049 7.694 1.00 95.75 72 VAL A CA 1
ATOM 543 C C . VAL A 1 72 ? 4.574 4.860 8.251 1.00 95.75 72 VAL A C 1
ATOM 545 O O . VAL A 1 72 ? 3.417 4.555 7.979 1.00 95.75 72 VAL A O 1
ATOM 548 N N . THR A 1 73 ? 4.855 5.885 9.057 1.00 94.75 73 THR A N 1
ATOM 549 C CA . THR A 1 73 ? 3.809 6.789 9.560 1.00 94.75 73 THR A CA 1
ATOM 550 C C . THR A 1 73 ? 3.853 8.104 8.798 1.00 94.75 73 THR A C 1
ATOM 552 O O . THR A 1 73 ? 4.882 8.773 8.797 1.00 94.75 73 THR A O 1
ATOM 555 N N . TYR A 1 74 ? 2.732 8.492 8.195 1.00 93.75 74 TYR A N 1
ATOM 556 C CA . TYR A 1 74 ? 2.570 9.771 7.507 1.00 93.75 74 TYR A CA 1
ATOM 557 C C . TYR A 1 74 ? 1.227 10.393 7.895 1.00 93.75 74 TYR A C 1
ATOM 559 O O . TYR A 1 74 ? 0.207 9.710 7.902 1.00 93.75 74 TYR A O 1
ATOM 567 N N . ASP A 1 75 ? 1.249 11.667 8.294 1.00 91.12 75 ASP A N 1
ATOM 568 C CA . ASP A 1 75 ? 0.079 12.422 8.777 1.00 91.12 75 ASP A CA 1
ATOM 569 C C . ASP A 1 75 ? -0.754 11.696 9.860 1.00 91.12 75 ASP A C 1
ATOM 571 O O . ASP A 1 75 ? -1.980 11.712 9.882 1.00 91.12 75 ASP A O 1
ATOM 575 N N . GLY A 1 76 ? -0.071 10.989 10.769 1.00 91.06 76 GLY A N 1
ATOM 576 C CA . GLY A 1 76 ? -0.711 10.226 11.848 1.00 91.06 76 GLY A CA 1
ATOM 577 C C . GLY A 1 76 ? -1.316 8.879 11.428 1.00 91.06 76 GLY A C 1
ATOM 578 O O . GLY A 1 76 ? -1.801 8.148 12.291 1.00 91.06 76 GLY A O 1
ATOM 579 N N . ILE A 1 77 ? -1.242 8.512 10.146 1.00 94.12 77 ILE A N 1
ATOM 580 C CA . ILE A 1 77 ? -1.704 7.227 9.613 1.00 94.12 77 ILE A CA 1
ATOM 581 C C . ILE A 1 77 ? -0.510 6.284 9.448 1.00 94.12 77 ILE A C 1
ATOM 583 O O . ILE A 1 77 ? 0.551 6.676 8.959 1.00 94.12 77 ILE A O 1
ATOM 587 N N . LYS A 1 78 ? -0.681 5.023 9.863 1.00 95.38 78 LYS A N 1
ATOM 588 C CA . LYS A 1 78 ? 0.287 3.948 9.615 1.00 95.38 78 LYS A CA 1
ATOM 589 C C . LYS A 1 78 ? -0.006 3.294 8.265 1.00 95.38 78 LYS A C 1
ATOM 591 O O . LYS A 1 78 ? -1.101 2.769 8.062 1.00 95.38 78 LYS A O 1
ATOM 596 N N . TYR A 1 79 ? 0.997 3.278 7.400 1.00 96.75 79 TYR A N 1
ATOM 597 C CA . TYR A 1 79 ? 0.970 2.635 6.096 1.00 96.75 79 TYR A CA 1
ATOM 598 C C . TYR A 1 79 ? 1.927 1.452 6.052 1.00 96.75 79 TYR A C 1
ATOM 600 O O . TYR A 1 79 ? 3.010 1.505 6.627 1.00 96.75 79 TYR A O 1
ATOM 608 N N . TRP A 1 80 ? 1.542 0.414 5.321 1.00 97.44 80 TRP A N 1
ATOM 609 C CA . TRP A 1 80 ? 2.397 -0.693 4.922 1.00 97.44 80 TRP A CA 1
ATOM 610 C C . TRP A 1 80 ? 2.884 -0.401 3.509 1.00 97.44 80 TRP A C 1
ATOM 612 O O . TRP A 1 80 ? 2.104 -0.430 2.560 1.00 97.44 80 TRP A O 1
ATOM 622 N N . LEU A 1 81 ? 4.169 -0.085 3.385 1.00 97.50 81 LEU A N 1
ATOM 623 C CA . LEU A 1 81 ? 4.822 0.205 2.116 1.00 97.50 81 LEU A CA 1
ATOM 624 C C . LEU A 1 81 ? 5.675 -0.994 1.704 1.00 97.50 81 LEU A C 1
ATOM 626 O O . LEU A 1 81 ? 6.648 -1.318 2.384 1.00 97.50 81 LEU A O 1
ATOM 630 N N . SER A 1 82 ? 5.343 -1.627 0.581 1.00 96.00 82 SER A N 1
ATOM 631 C CA . SER A 1 82 ? 6.207 -2.619 -0.070 1.00 96.00 82 SER A CA 1
ATOM 632 C C . SER A 1 82 ? 6.903 -1.985 -1.271 1.00 96.00 82 SER A C 1
ATOM 634 O O . SER A 1 82 ? 6.291 -1.218 -2.016 1.00 96.00 82 SER A O 1
ATOM 636 N N . VAL A 1 83 ? 8.190 -2.289 -1.442 1.00 95.62 83 VAL A N 1
ATOM 637 C CA . VAL A 1 83 ? 9.026 -1.820 -2.551 1.00 95.62 83 VAL A CA 1
ATOM 638 C C . VAL A 1 83 ? 9.851 -3.004 -3.041 1.00 95.62 83 VAL A C 1
ATOM 640 O O . VAL A 1 83 ? 10.676 -3.536 -2.299 1.00 95.62 83 VAL A O 1
ATOM 643 N N . ASP A 1 84 ? 9.654 -3.398 -4.295 1.00 93.88 84 ASP A N 1
ATOM 644 C CA . ASP A 1 84 ? 10.443 -4.429 -4.960 1.00 93.88 84 ASP A CA 1
ATOM 645 C C . ASP A 1 84 ? 11.111 -3.843 -6.208 1.00 93.88 84 ASP A C 1
ATOM 647 O O . ASP A 1 84 ? 10.509 -3.703 -7.274 1.00 93.88 84 ASP A O 1
ATOM 651 N N . HIS A 1 85 ? 12.398 -3.514 -6.081 1.00 92.00 85 HIS A N 1
ATOM 652 C CA . HIS A 1 85 ? 13.191 -2.982 -7.190 1.00 92.00 85 HIS A CA 1
ATOM 653 C C . HIS A 1 85 ? 13.451 -4.008 -8.302 1.00 92.00 85 HIS A C 1
ATOM 655 O O . HIS A 1 85 ? 13.710 -3.610 -9.434 1.00 92.00 85 HIS A O 1
ATOM 661 N N . ASN A 1 86 ? 13.394 -5.315 -8.015 1.00 93.06 86 ASN A N 1
ATOM 662 C CA . ASN A 1 86 ? 13.597 -6.339 -9.042 1.00 93.06 86 ASN A CA 1
ATOM 663 C C . ASN A 1 86 ? 12.363 -6.461 -9.936 1.00 93.06 86 ASN A C 1
ATOM 665 O O . ASN A 1 86 ? 12.493 -6.669 -11.141 1.00 93.06 86 ASN A O 1
ATOM 669 N N . LEU A 1 87 ? 11.177 -6.325 -9.338 1.00 93.88 87 LEU A N 1
ATOM 670 C CA . LEU A 1 87 ? 9.902 -6.306 -10.051 1.00 93.88 87 LEU A CA 1
ATOM 671 C C . LEU A 1 87 ? 9.517 -4.912 -10.561 1.00 93.88 87 LEU A C 1
ATOM 673 O O . LEU A 1 87 ? 8.541 -4.806 -11.295 1.00 93.88 87 LEU A O 1
ATOM 677 N N . ARG A 1 88 ? 10.291 -3.873 -10.211 1.00 96.31 88 ARG A N 1
ATOM 678 C CA . ARG A 1 88 ? 9.982 -2.462 -10.490 1.00 96.31 88 ARG A CA 1
ATOM 679 C C . ARG A 1 88 ? 8.568 -2.112 -10.027 1.00 96.31 88 ARG A C 1
ATOM 681 O O . ARG A 1 88 ? 7.748 -1.673 -10.825 1.00 96.31 88 ARG A O 1
ATOM 688 N N . MET A 1 89 ? 8.275 -2.378 -8.756 1.00 96.62 89 MET A N 1
ATOM 689 C CA . MET A 1 89 ? 6.937 -2.211 -8.193 1.00 96.62 89 MET A CA 1
ATOM 690 C C . MET A 1 89 ? 6.988 -1.646 -6.774 1.00 96.62 89 MET A C 1
ATOM 692 O O . MET A 1 89 ? 7.852 -2.014 -5.975 1.00 96.62 89 MET A O 1
ATOM 696 N N . CYS A 1 90 ? 6.023 -0.798 -6.430 1.00 96.75 90 CYS A N 1
ATOM 697 C CA . CYS A 1 90 ? 5.737 -0.437 -5.047 1.00 96.75 90 CYS A CA 1
ATOM 698 C C . CYS A 1 90 ? 4.231 -0.419 -4.780 1.00 96.75 90 CYS A C 1
ATOM 700 O O . CYS A 1 90 ? 3.431 -0.144 -5.671 1.00 96.75 90 CYS A O 1
ATOM 702 N N . SER A 1 91 ? 3.850 -0.715 -3.539 1.00 97.12 91 SER A N 1
ATOM 703 C CA . SER A 1 91 ? 2.453 -0.728 -3.100 1.00 97.12 91 SER A CA 1
ATOM 704 C C . SER A 1 91 ? 2.320 -0.056 -1.745 1.00 97.12 91 SER A C 1
ATOM 706 O O . SER A 1 91 ? 3.105 -0.336 -0.835 1.00 97.12 91 SER A O 1
ATOM 708 N N . LEU A 1 92 ? 1.298 0.785 -1.602 1.00 97.88 92 LEU A N 1
ATOM 709 C CA . LEU A 1 92 ? 0.919 1.406 -0.340 1.00 97.88 92 LEU A CA 1
ATOM 710 C C . LEU A 1 92 ? -0.413 0.828 0.138 1.00 97.88 92 LEU A C 1
ATOM 712 O O . LEU A 1 92 ? -1.411 0.850 -0.586 1.00 97.88 92 LEU A O 1
ATOM 716 N N . LEU A 1 93 ? -0.431 0.333 1.372 1.00 97.75 93 LEU A N 1
ATOM 717 C CA . LEU A 1 93 ? -1.629 -0.171 2.034 1.00 97.75 93 LEU A CA 1
ATOM 718 C C . LEU A 1 93 ? -1.808 0.485 3.404 1.00 97.75 93 LEU A C 1
ATOM 720 O O . LEU A 1 93 ? -0.846 0.977 3.993 1.00 97.75 93 LEU A O 1
ATOM 724 N N . ARG A 1 94 ? -3.019 0.445 3.956 1.00 96.62 94 ARG A N 1
ATOM 725 C CA . ARG A 1 94 ? -3.287 0.872 5.340 1.00 96.62 94 ARG A CA 1
ATOM 726 C C . ARG A 1 94 ? -4.425 0.094 5.978 1.00 96.62 94 ARG A C 1
ATOM 728 O O . ARG A 1 94 ? -5.173 -0.602 5.304 1.00 96.62 94 ARG A O 1
ATOM 735 N N . LEU A 1 95 ? -4.600 0.262 7.283 1.00 95.69 95 LEU A N 1
ATOM 736 C CA . LEU A 1 95 ? -5.807 -0.208 7.960 1.00 95.69 95 LEU A CA 1
ATOM 737 C C . LEU A 1 95 ? -7.052 0.552 7.454 1.00 95.69 95 LEU A C 1
ATOM 739 O O . LEU A 1 95 ? -6.941 1.738 7.118 1.00 95.69 95 LEU A O 1
ATOM 743 N N . PRO A 1 96 ? -8.238 -0.085 7.430 1.00 94.25 96 PRO A N 1
ATOM 744 C CA . PRO A 1 96 ? -9.501 0.611 7.194 1.00 94.25 96 PRO A CA 1
ATOM 745 C C . PRO A 1 96 ? -9.695 1.745 8.211 1.00 94.25 96 PRO A C 1
ATOM 747 O O . PRO A 1 96 ? -9.561 1.525 9.418 1.00 94.25 96 PRO A O 1
ATOM 750 N N . LEU A 1 97 ? -10.048 2.948 7.750 1.00 89.94 97 LEU A N 1
ATOM 751 C CA . LEU A 1 97 ? -10.307 4.094 8.638 1.00 89.94 97 LEU A CA 1
ATOM 752 C C . LEU A 1 97 ? -11.609 3.913 9.419 1.00 89.94 97 LEU A C 1
ATOM 754 O O . LEU A 1 97 ? -11.784 4.456 10.504 1.00 89.94 97 LEU A O 1
ATOM 758 N N . THR A 1 98 ? -12.527 3.124 8.875 1.00 71.94 98 THR A N 1
ATOM 759 C CA . THR A 1 98 ? -13.825 2.825 9.486 1.00 71.94 98 THR A CA 1
ATOM 760 C C . THR A 1 98 ? -13.754 1.870 10.686 1.00 71.94 98 THR A C 1
ATOM 762 O O . THR A 1 98 ? -14.762 1.705 11.372 1.00 71.94 98 THR A O 1
ATOM 765 N N . ASN A 1 99 ? -12.582 1.301 11.015 1.00 52.88 99 ASN A N 1
ATOM 766 C CA . ASN A 1 99 ? -12.424 0.377 12.148 1.00 52.88 99 ASN A CA 1
ATOM 767 C C . ASN A 1 99 ? -11.931 1.034 13.458 1.00 52.88 99 ASN A C 1
ATOM 769 O O . ASN A 1 99 ? -11.724 0.341 14.449 1.00 52.88 99 ASN A O 1
ATOM 773 N N . THR A 1 100 ? -11.780 2.363 13.506 1.00 48.66 100 THR A N 1
ATOM 774 C CA . THR A 1 100 ? -11.452 3.122 14.736 1.00 48.66 100 THR A CA 1
ATOM 775 C C . THR A 1 100 ? -12.677 3.708 15.456 1.00 48.66 100 THR A C 1
ATOM 777 O O . THR A 1 100 ? -12.524 4.522 16.361 1.00 48.66 100 THR A O 1
ATOM 780 N N . ALA A 1 101 ? -13.900 3.272 15.120 1.00 39.62 101 ALA A N 1
ATOM 781 C CA . ALA A 1 101 ? -15.151 3.701 15.771 1.00 39.62 101 ALA A CA 1
ATOM 782 C C . ALA A 1 101 ? -15.883 2.573 16.538 1.00 39.62 1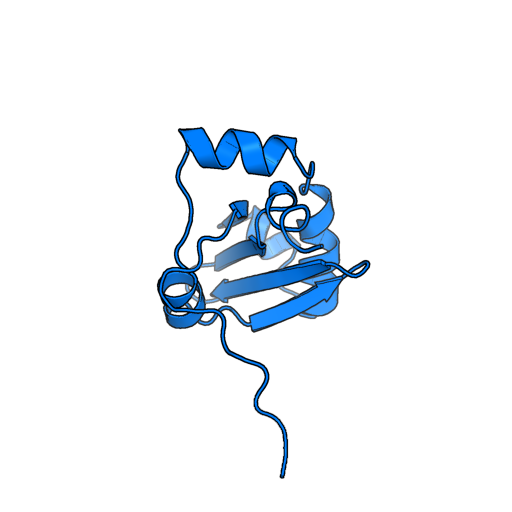01 ALA A C 1
ATOM 784 O O . ALA A 1 101 ? -17.113 2.569 16.648 1.00 39.62 101 ALA A O 1
ATOM 785 N N . GLN A 1 102 ? -15.145 1.597 17.070 1.00 36.62 102 GLN A N 1
ATOM 786 C CA . GLN A 1 102 ? -15.688 0.534 17.927 1.00 36.62 102 GLN A CA 1
ATOM 787 C C . GLN A 1 102 ? -14.822 0.296 19.175 1.00 36.62 102 GLN A C 1
ATOM 789 O O . GLN A 1 102 ? -14.641 -0.842 19.576 1.00 36.62 102 GLN A O 1
ATOM 794 N N . GLU A 1 103 ? -14.331 1.349 19.835 1.00 33.75 103 GLU A N 1
ATOM 795 C CA . GLU A 1 103 ? -14.003 1.284 21.268 1.00 33.75 103 GLU A CA 1
ATOM 796 C C . GLU A 1 103 ? -14.431 2.589 21.962 1.00 33.75 103 GLU A C 1
ATOM 798 O O . GLU A 1 103 ? -13.824 3.631 21.746 1.00 33.75 103 GLU A O 1
ATOM 803 N N . GLY A 1 104 ? -15.510 2.485 22.755 1.00 33.31 104 GLY A N 1
ATOM 804 C CA . GLY A 1 104 ? -15.746 3.186 24.033 1.00 33.31 104 GLY A CA 1
ATOM 805 C C . GLY A 1 104 ? -15.733 4.706 24.083 1.00 33.31 104 GLY A C 1
ATOM 806 O O . GLY A 1 104 ? -14.639 5.258 24.321 1.00 33.31 104 GLY A O 1
#

Sequence (104 aa):
MQRTETLADKDTLLVGIITLDGDEFDEVANVSAEELAAHLAQWDYGTENDGAATINGYTPVDEAERFGAQIVTYDGIKYWLSVDHNLRMCSLLRLPLTNTAQEG

Radius of gyration: 13.91 Å; chains: 1; bounding box: 31×25×44 Å